Protein AF-A0A5C8J6V0-F1 (afdb_monomer_lite)

Sequence (117 aa):
MNESDLRQQYEAAVAALARDAARQLAAGVPKEDVARWAVAARDTLKLRYREATPPHVLVRIVANTRARYGNDVGPSADDLRSEGKTWRQIIESATRAGVHGAEFFFGASPDERLPER

pLDDT: mean 81.28, std 19.54, range [33.19, 98.19]

Secondary structure (DSSP, 8-state):
--HHHHHHHHHHHHHHHHHHHHHHHHTT--HHHHHHHHHHHHHHHHHHHHHHS-HHHHHHHHHHHHHHHSSSS---HHHHHHTT--HHHHHHHHH------GGGTS---GGG-PPP-

Radius of gyration: 15.86 Å; chains: 1; bounding box: 27×37×49 Å

Foldseek 3Di:
DDPQVLLVVLLVQLLVLLVVLVVCVVVVNDLLVSLQVLQVSNLVSVVVSLVVDDPVLNVLQQVLQCVVAVGRRHDGSVSCVVVPDDSVNSNVVSSHRPPDPPCSSVNDDPPPPDDDD

Structure (mmCIF, N/CA/C/O backbone):
data_AF-A0A5C8J6V0-F1
#
_entry.id   AF-A0A5C8J6V0-F1
#
loop_
_atom_site.group_PDB
_atom_site.id
_atom_site.type_symbol
_atom_site.label_atom_id
_atom_site.label_alt_id
_atom_site.label_comp_id
_atom_site.label_asym_id
_atom_site.label_entity_id
_atom_site.label_seq_id
_atom_site.pdbx_PDB_ins_code
_atom_site.Cartn_x
_atom_site.Cartn_y
_atom_site.Cartn_z
_atom_site.occupancy
_atom_site.B_iso_or_equiv
_atom_site.auth_seq_id
_atom_site.auth_comp_id
_atom_site.auth_asym_id
_atom_site.auth_atom_id
_atom_site.pdbx_PDB_model_num
ATOM 1 N N . MET A 1 1 ? 6.940 -14.090 -19.653 1.00 57.25 1 MET A N 1
ATOM 2 C CA . MET A 1 1 ? 5.813 -13.305 -19.112 1.00 57.25 1 MET A CA 1
ATOM 3 C C . MET A 1 1 ? 5.788 -11.989 -19.867 1.00 57.25 1 MET A C 1
ATOM 5 O O . MET A 1 1 ? 6.850 -11.390 -19.988 1.00 57.25 1 MET A O 1
ATOM 9 N N . ASN A 1 2 ? 4.666 -11.598 -20.471 1.00 71.69 2 ASN A N 1
ATOM 10 C CA . ASN A 1 2 ? 4.570 -10.316 -21.179 1.00 71.69 2 ASN A CA 1
ATOM 11 C C . ASN A 1 2 ? 4.058 -9.219 -20.219 1.00 71.69 2 ASN A C 1
ATOM 13 O O . ASN A 1 2 ? 3.595 -9.510 -19.118 1.00 71.69 2 ASN A O 1
ATOM 17 N N . GLU A 1 3 ? 4.175 -7.952 -20.610 1.00 71.62 3 GLU A N 1
ATOM 18 C CA . GLU A 1 3 ? 3.854 -6.797 -19.752 1.00 71.62 3 GLU A CA 1
ATOM 19 C C . GLU A 1 3 ? 2.390 -6.772 -19.284 1.00 71.62 3 GLU A C 1
ATOM 21 O O . GLU A 1 3 ? 2.101 -6.425 -18.138 1.00 71.62 3 GLU A O 1
ATOM 26 N N . SER A 1 4 ? 1.469 -7.184 -20.162 1.00 73.19 4 SER A N 1
ATOM 27 C CA . SER A 1 4 ? 0.038 -7.285 -19.856 1.00 73.19 4 SER A CA 1
ATOM 28 C C . SER A 1 4 ? -0.241 -8.325 -18.766 1.00 73.19 4 SER A C 1
ATOM 30 O O . SER A 1 4 ? -1.034 -8.068 -17.862 1.00 73.19 4 SER A O 1
ATOM 32 N N . ASP A 1 5 ? 0.450 -9.465 -18.804 1.00 83.44 5 ASP A N 1
ATOM 33 C CA . ASP A 1 5 ? 0.320 -10.532 -17.810 1.00 83.44 5 ASP A CA 1
ATOM 34 C C . ASP A 1 5 ? 0.858 -10.095 -16.434 1.00 83.44 5 ASP A C 1
ATOM 36 O O . ASP A 1 5 ? 0.169 -10.222 -15.421 1.00 83.44 5 ASP A O 1
ATOM 40 N N . LEU A 1 6 ? 2.031 -9.445 -16.391 1.00 84.75 6 LEU A N 1
ATOM 41 C CA . LEU A 1 6 ? 2.572 -8.857 -15.153 1.00 84.75 6 LEU A CA 1
ATOM 42 C C . LEU A 1 6 ? 1.612 -7.840 -14.531 1.00 84.75 6 LEU A C 1
ATOM 44 O O . LEU A 1 6 ? 1.449 -7.785 -13.309 1.00 84.75 6 LEU A O 1
ATOM 48 N N . ARG A 1 7 ? 0.955 -7.036 -15.370 1.00 82.69 7 ARG A N 1
ATOM 49 C CA . ARG A 1 7 ? 0.000 -6.032 -14.912 1.00 82.69 7 ARG A CA 1
ATOM 50 C C . ARG A 1 7 ? -1.252 -6.660 -14.307 1.00 82.69 7 ARG A C 1
ATOM 52 O O . ARG A 1 7 ? -1.654 -6.255 -13.216 1.00 82.69 7 ARG A O 1
ATOM 59 N N . GLN A 1 8 ? -1.841 -7.638 -14.989 1.00 85.88 8 GLN A N 1
ATOM 60 C CA . GLN A 1 8 ? -3.025 -8.351 -14.504 1.00 85.88 8 GLN A CA 1
ATOM 61 C C . GLN A 1 8 ? -2.735 -9.064 -13.180 1.00 85.88 8 GLN A C 1
ATOM 63 O O . GLN A 1 8 ? -3.524 -8.977 -12.239 1.00 85.88 8 GLN A O 1
ATOM 68 N N . GLN A 1 9 ? -1.567 -9.700 -13.062 1.00 88.31 9 GLN A N 1
ATOM 69 C CA . GLN A 1 9 ? -1.136 -10.342 -11.821 1.00 88.31 9 GLN A CA 1
ATOM 70 C C . GLN A 1 9 ? -0.937 -9.331 -10.682 1.00 88.31 9 GLN A C 1
ATOM 72 O O . GLN A 1 9 ? -1.370 -9.584 -9.553 1.00 88.31 9 GLN A O 1
ATOM 77 N N . TYR A 1 10 ? -0.351 -8.161 -10.960 1.00 89.75 10 TYR A N 1
ATOM 78 C CA . TYR A 1 10 ? -0.251 -7.078 -9.979 1.00 89.75 10 TYR A CA 1
ATOM 79 C C . TYR A 1 10 ? -1.630 -6.603 -9.510 1.00 89.75 10 TYR A C 1
ATOM 81 O O . TYR A 1 10 ? -1.864 -6.483 -8.308 1.00 89.75 10 TYR A O 1
ATOM 89 N N . GLU A 1 11 ? -2.564 -6.365 -10.429 1.00 88.81 11 GLU A N 1
ATOM 90 C CA . GLU A 1 11 ? -3.922 -5.924 -10.094 1.00 88.81 11 GLU A CA 1
ATOM 91 C C . GLU A 1 11 ? -4.683 -6.968 -9.275 1.00 88.81 11 GLU A C 1
ATOM 93 O O . GLU A 1 11 ? -5.289 -6.623 -8.259 1.00 88.81 11 GLU A O 1
ATOM 98 N N . ALA A 1 12 ? -4.587 -8.245 -9.651 1.00 90.56 12 ALA A N 1
ATOM 99 C CA . ALA A 1 12 ? -5.164 -9.347 -8.889 1.00 90.56 12 ALA A CA 1
ATOM 100 C C . ALA A 1 12 ? -4.567 -9.435 -7.474 1.00 90.56 12 ALA A C 1
ATOM 102 O O . ALA A 1 12 ? -5.304 -9.620 -6.501 1.00 90.56 12 ALA A O 1
ATOM 103 N N . ALA A 1 13 ? -3.249 -9.250 -7.338 1.00 92.69 13 ALA A N 1
ATOM 104 C CA . ALA A 1 13 ? -2.574 -9.236 -6.044 1.00 92.69 13 ALA A CA 1
ATOM 105 C C . ALA A 1 13 ? -3.022 -8.051 -5.172 1.00 92.69 13 ALA A C 1
ATOM 107 O O . ALA A 1 13 ? -3.301 -8.237 -3.990 1.00 92.69 13 ALA A O 1
ATOM 108 N N . VAL A 1 14 ? -3.168 -6.850 -5.744 1.00 92.06 14 VAL A N 1
ATOM 109 C CA . VAL A 1 14 ? -3.690 -5.678 -5.019 1.00 92.06 14 VAL A CA 1
ATOM 110 C C . VAL A 1 14 ? -5.138 -5.903 -4.584 1.00 92.06 14 VAL A C 1
ATOM 112 O O . VAL A 1 14 ? -5.472 -5.638 -3.432 1.00 92.06 14 VAL A O 1
ATOM 115 N N . ALA A 1 15 ? -5.990 -6.442 -5.461 1.00 90.62 15 ALA A N 1
ATOM 116 C CA . ALA A 1 15 ? -7.376 -6.761 -5.122 1.00 90.62 15 ALA A CA 1
ATOM 117 C C . ALA A 1 15 ? -7.475 -7.815 -4.004 1.00 90.62 15 ALA A C 1
ATOM 119 O O . ALA A 1 15 ? -8.389 -7.769 -3.179 1.00 90.62 15 ALA A O 1
ATOM 120 N N . ALA A 1 16 ? -6.527 -8.756 -3.931 1.00 94.38 16 ALA A N 1
ATOM 121 C CA . ALA A 1 16 ? -6.473 -9.733 -2.848 1.00 94.38 16 ALA A CA 1
ATOM 122 C C . ALA A 1 16 ? -6.238 -9.080 -1.473 1.00 94.38 16 ALA A C 1
ATOM 124 O O . ALA A 1 16 ? -6.833 -9.536 -0.495 1.00 94.38 16 ALA A O 1
ATOM 125 N N . LEU A 1 17 ? -5.501 -7.962 -1.406 1.00 95.81 17 LEU A N 1
ATOM 126 C CA . LEU A 1 17 ? -5.289 -7.216 -0.159 1.00 95.81 17 LEU A CA 1
ATOM 127 C C . LEU A 1 17 ? -6.602 -6.725 0.467 1.00 95.81 17 LEU A C 1
ATOM 129 O O . LEU A 1 17 ? -6.673 -6.578 1.684 1.00 95.81 17 LEU A O 1
ATOM 133 N N . ALA A 1 18 ? -7.659 -6.505 -0.325 1.00 93.50 18 ALA A N 1
ATOM 134 C CA . ALA A 1 18 ? -8.970 -6.116 0.201 1.00 93.50 18 ALA A CA 1
ATOM 135 C C . ALA A 1 18 ? -9.556 -7.199 1.118 1.00 93.50 18 ALA A C 1
ATOM 137 O O . ALA A 1 18 ? -10.106 -6.895 2.177 1.00 93.50 18 ALA A O 1
ATOM 138 N N . ARG A 1 19 ? -9.395 -8.474 0.736 1.00 94.44 19 ARG A N 1
ATOM 139 C CA . ARG A 1 19 ? -9.846 -9.617 1.543 1.00 94.44 19 ARG A CA 1
ATOM 140 C C . ARG A 1 19 ? -9.055 -9.708 2.841 1.00 94.44 19 ARG A C 1
ATOM 142 O O . ARG A 1 19 ? -9.634 -9.939 3.897 1.00 94.44 19 ARG A O 1
ATOM 149 N N . ASP A 1 20 ? -7.750 -9.492 2.773 1.00 96.75 20 ASP A N 1
ATOM 150 C CA . ASP A 1 20 ?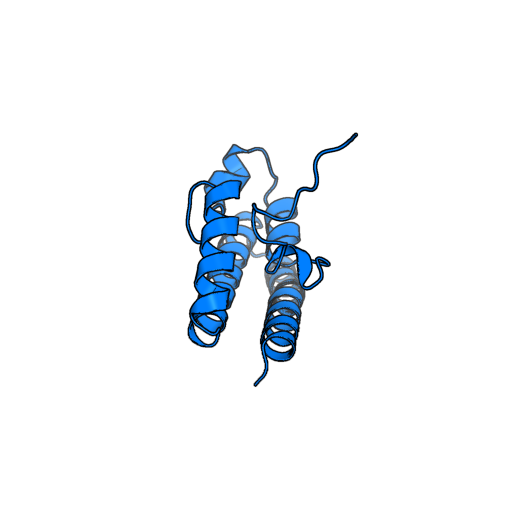 -6.863 -9.537 3.934 1.00 96.75 20 ASP A CA 1
ATOM 151 C C . ASP A 1 20 ? -7.123 -8.370 4.902 1.00 96.75 20 ASP A C 1
ATOM 153 O O . ASP A 1 20 ? -7.188 -8.579 6.114 1.00 96.75 20 ASP A O 1
ATOM 157 N N . ALA A 1 21 ? -7.358 -7.162 4.380 1.00 97.06 21 ALA A N 1
ATOM 158 C CA . ALA A 1 21 ? -7.771 -6.006 5.171 1.00 97.06 21 ALA A CA 1
ATOM 159 C C . ALA A 1 21 ? -9.113 -6.259 5.873 1.00 97.06 21 ALA A C 1
ATOM 161 O O . ALA A 1 21 ? -9.250 -5.993 7.065 1.00 97.06 21 ALA A O 1
ATOM 162 N N . ALA A 1 22 ? -10.094 -6.821 5.157 1.00 96.50 22 ALA A N 1
ATOM 163 C CA . ALA A 1 22 ? -11.394 -7.159 5.727 1.00 96.50 22 ALA A CA 1
ATOM 164 C C . ALA A 1 22 ? -11.274 -8.184 6.868 1.00 96.50 22 ALA A C 1
ATOM 166 O O . ALA A 1 22 ? -11.909 -8.006 7.906 1.00 96.50 22 ALA A O 1
ATOM 167 N N . ARG A 1 23 ? -10.422 -9.212 6.718 1.00 97.50 23 ARG A N 1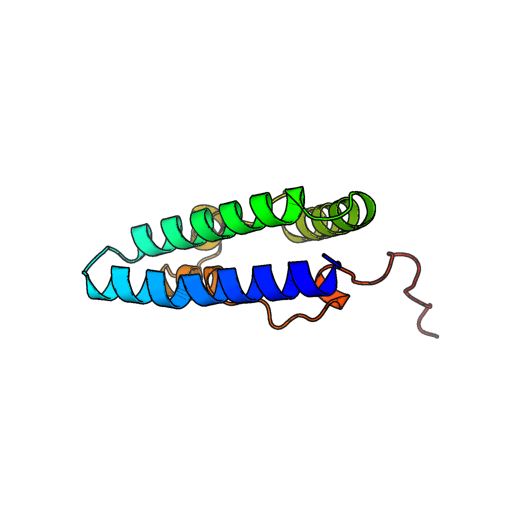
ATOM 168 C CA . ARG A 1 23 ? -10.158 -10.186 7.794 1.00 97.50 23 ARG A CA 1
ATOM 169 C C . ARG A 1 23 ? -9.545 -9.528 9.029 1.00 97.50 23 ARG A C 1
ATOM 171 O O . ARG A 1 23 ? -9.988 -9.815 10.134 1.00 97.50 23 ARG A O 1
ATOM 178 N N . GLN A 1 24 ? -8.570 -8.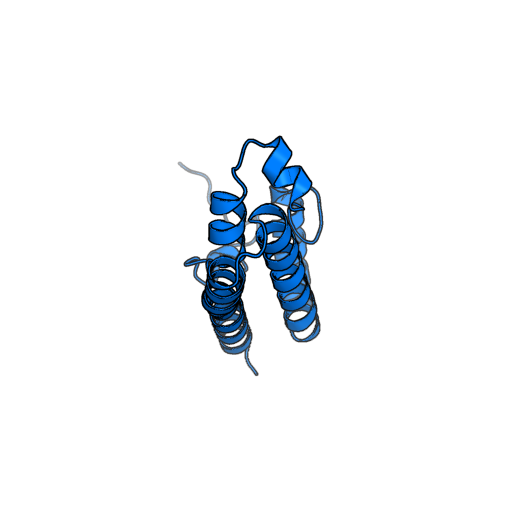637 8.856 1.00 98.00 24 GLN A N 1
ATOM 179 C CA . GLN A 1 24 ? -7.950 -7.928 9.982 1.00 98.00 24 GLN A CA 1
ATOM 180 C C . GLN A 1 24 ? -8.947 -7.021 10.710 1.00 98.00 24 GLN A C 1
ATOM 182 O O . GLN A 1 24 ? -9.022 -7.042 11.936 1.00 98.00 24 GLN A O 1
ATOM 187 N N . LEU A 1 25 ? -9.768 -6.277 9.964 1.00 97.38 25 LEU A N 1
ATOM 188 C CA . LEU A 1 25 ? -10.825 -5.448 10.548 1.00 97.38 25 LEU A CA 1
ATOM 189 C C . LEU A 1 25 ? -11.851 -6.290 11.320 1.00 97.38 25 LEU A C 1
ATOM 191 O O . LEU A 1 25 ? -12.251 -5.903 12.414 1.00 97.38 25 LEU A O 1
ATOM 195 N N . ALA A 1 26 ? -12.255 -7.445 10.780 1.00 97.50 26 ALA A N 1
ATOM 196 C CA . ALA A 1 26 ? -13.168 -8.369 11.454 1.00 97.50 26 ALA A CA 1
ATOM 197 C C . ALA A 1 26 ? -12.554 -8.998 12.717 1.00 97.50 26 ALA A C 1
ATOM 199 O O . ALA A 1 26 ? -13.272 -9.278 13.672 1.00 97.50 26 ALA A O 1
ATOM 200 N N . ALA A 1 27 ? -11.230 -9.167 12.746 1.00 97.62 27 ALA A N 1
ATOM 201 C CA . ALA A 1 27 ? -10.482 -9.612 13.920 1.00 97.62 27 ALA A CA 1
ATOM 202 C C . ALA A 1 27 ? -10.291 -8.510 14.985 1.00 97.62 27 ALA A C 1
ATOM 204 O O . ALA A 1 27 ? -9.660 -8.757 16.009 1.00 97.62 27 ALA A O 1
ATOM 205 N N . GLY A 1 28 ? -10.819 -7.302 14.761 1.00 97.69 28 GLY A N 1
ATOM 206 C CA . GLY A 1 28 ? -10.742 -6.191 15.711 1.00 97.69 28 GLY A CA 1
ATOM 207 C C . GLY A 1 28 ? -9.444 -5.385 15.646 1.00 97.69 28 GLY A C 1
ATOM 208 O O . GLY A 1 28 ? -9.215 -4.550 16.519 1.00 97.69 28 GLY A O 1
ATOM 209 N N . VAL A 1 29 ? -8.608 -5.589 14.622 1.00 98.12 29 VAL A N 1
ATOM 210 C CA . VAL A 1 29 ? -7.393 -4.786 14.428 1.00 98.12 29 VAL A CA 1
ATOM 211 C C . VAL A 1 29 ? -7.779 -3.314 14.196 1.00 98.12 29 VAL A C 1
ATOM 213 O O . VAL A 1 29 ? -8.703 -3.038 13.416 1.00 98.12 29 VAL A O 1
ATOM 216 N N . PRO A 1 30 ? -7.098 -2.344 14.839 1.00 98.12 30 PRO A N 1
ATOM 217 C CA . PRO A 1 30 ? -7.367 -0.927 14.633 1.00 98.12 30 PRO A CA 1
ATOM 218 C C . PRO A 1 30 ? -7.270 -0.521 13.160 1.00 98.12 30 PRO A C 1
ATOM 220 O O . PRO A 1 30 ? -6.378 -0.939 12.426 1.00 98.12 30 PRO A O 1
ATOM 223 N N . LYS A 1 31 ? -8.180 0.353 12.713 1.00 97.31 31 LYS A N 1
ATOM 224 C CA . LYS A 1 31 ? -8.219 0.797 11.306 1.00 97.31 31 LYS A CA 1
ATOM 225 C C . LYS A 1 31 ? -6.922 1.475 10.868 1.00 97.31 31 LYS A C 1
ATOM 227 O O . LYS A 1 31 ? -6.572 1.388 9.699 1.00 97.31 31 LYS A O 1
ATOM 232 N N . GLU A 1 32 ? -6.251 2.168 11.782 1.00 97.81 32 GLU A N 1
ATOM 233 C CA . GLU A 1 32 ? -4.947 2.771 11.516 1.00 97.81 32 GLU A CA 1
ATOM 234 C C . GLU A 1 32 ? -3.905 1.709 11.158 1.00 97.81 32 GLU A C 1
ATOM 236 O O . GLU A 1 32 ? -3.289 1.799 10.098 1.00 97.81 32 GLU A O 1
ATOM 241 N N . ASP A 1 33 ? -3.781 0.665 11.976 1.00 98.19 33 ASP A N 1
ATOM 242 C CA . ASP A 1 33 ? -2.832 -0.424 11.744 1.00 98.19 33 ASP A CA 1
ATOM 243 C C . ASP A 1 33 ? -3.131 -1.145 10.427 1.00 98.19 33 ASP A C 1
ATOM 245 O O . ASP A 1 33 ? -2.226 -1.372 9.623 1.00 98.19 33 ASP A O 1
ATOM 249 N N . VAL A 1 34 ? -4.411 -1.409 10.133 1.00 98.12 34 VAL A N 1
ATOM 250 C CA . VAL A 1 34 ? -4.816 -2.004 8.848 1.00 98.12 34 VAL A CA 1
ATOM 251 C C . VAL A 1 34 ? -4.516 -1.067 7.672 1.00 98.12 34 VAL A C 1
ATOM 253 O O . VAL A 1 34 ? -4.111 -1.533 6.609 1.00 98.12 34 VAL A O 1
ATOM 256 N N . ALA A 1 35 ? -4.681 0.249 7.828 1.00 97.31 35 ALA A N 1
ATOM 257 C CA . ALA A 1 35 ? -4.362 1.223 6.785 1.00 97.31 35 ALA A CA 1
ATOM 258 C C . ALA A 1 35 ? -2.857 1.278 6.495 1.00 97.31 35 ALA A C 1
ATOM 260 O O . ALA A 1 35 ? -2.457 1.222 5.330 1.00 97.31 35 ALA A O 1
ATOM 261 N N . ARG A 1 36 ? -2.028 1.342 7.544 1.00 97.81 36 ARG A N 1
ATOM 262 C CA . ARG A 1 36 ? -0.562 1.327 7.441 1.00 97.81 36 ARG A CA 1
ATOM 263 C C . ARG A 1 36 ? -0.076 0.029 6.804 1.00 97.81 36 ARG A C 1
ATOM 265 O O . ARG A 1 36 ? 0.698 0.070 5.849 1.00 97.81 36 ARG A O 1
ATOM 272 N N . TRP A 1 37 ? -0.606 -1.106 7.262 1.00 97.88 37 TRP A N 1
ATOM 273 C CA . TRP A 1 37 ? -0.342 -2.411 6.665 1.00 97.88 37 TRP A CA 1
ATOM 274 C C . TRP A 1 37 ? -0.739 -2.452 5.184 1.00 97.88 37 TRP A C 1
ATOM 276 O O . TRP A 1 37 ? 0.054 -2.899 4.361 1.00 97.88 37 TRP A O 1
ATOM 286 N N . ALA A 1 38 ? -1.925 -1.958 4.814 1.00 96.69 38 ALA A N 1
ATOM 287 C CA . ALA A 1 38 ? -2.409 -2.027 3.435 1.00 96.69 38 ALA A CA 1
ATOM 288 C C . ALA A 1 38 ? -1.543 -1.200 2.472 1.00 96.69 38 ALA A C 1
ATOM 290 O O . ALA A 1 38 ? -1.276 -1.645 1.353 1.00 96.69 38 ALA A O 1
ATOM 291 N N . VAL A 1 39 ? -1.084 -0.016 2.897 1.00 95.19 39 VAL A N 1
ATOM 292 C CA . VAL A 1 39 ? -0.145 0.808 2.116 1.00 95.19 39 VAL A CA 1
ATOM 293 C C . VAL A 1 39 ? 1.191 0.084 1.957 1.00 95.19 39 VAL A C 1
ATOM 295 O O . VAL A 1 39 ? 1.639 -0.107 0.827 1.00 95.19 39 VAL A O 1
ATOM 298 N N . ALA A 1 40 ? 1.771 -0.409 3.056 1.00 95.38 40 ALA A N 1
ATOM 299 C CA . ALA A 1 40 ? 3.040 -1.132 3.027 1.00 95.38 40 ALA A CA 1
ATOM 300 C C . ALA A 1 40 ? 2.971 -2.398 2.153 1.00 95.38 40 ALA A C 1
ATOM 302 O O . ALA A 1 40 ? 3.831 -2.615 1.302 1.00 95.38 40 ALA A O 1
ATOM 303 N N . ALA A 1 41 ? 1.909 -3.198 2.292 1.00 95.69 41 ALA A N 1
ATOM 304 C CA . ALA A 1 41 ? 1.690 -4.402 1.497 1.00 95.69 41 ALA A CA 1
ATOM 305 C C . ALA A 1 41 ? 1.578 -4.081 -0.000 1.00 95.69 41 ALA A C 1
ATOM 307 O O . ALA A 1 41 ? 2.152 -4.782 -0.838 1.00 95.69 41 ALA A O 1
ATOM 308 N N . ARG A 1 42 ? 0.886 -2.992 -0.357 1.00 93.56 42 ARG A N 1
ATOM 309 C CA . ARG A 1 42 ? 0.819 -2.532 -1.747 1.00 93.56 42 ARG A CA 1
ATOM 310 C C . ARG A 1 42 ? 2.189 -2.099 -2.267 1.00 93.56 42 ARG A C 1
ATOM 312 O O . ARG A 1 42 ? 2.510 -2.399 -3.415 1.00 93.56 42 ARG A O 1
ATOM 319 N N . ASP A 1 43 ? 2.991 -1.413 -1.462 1.00 91.12 43 ASP A N 1
ATOM 320 C CA . ASP A 1 43 ? 4.335 -0.988 -1.862 1.00 91.12 43 ASP A CA 1
ATOM 321 C C . ASP A 1 43 ? 5.274 -2.182 -2.059 1.00 91.12 43 ASP A C 1
ATOM 323 O O . ASP A 1 43 ? 5.993 -2.230 -3.058 1.00 91.12 43 ASP A O 1
ATOM 327 N N . THR A 1 44 ? 5.179 -3.213 -1.214 1.00 93.19 44 THR A N 1
ATOM 328 C CA . THR A 1 44 ? 5.870 -4.492 -1.436 1.00 93.19 44 THR A CA 1
ATOM 329 C C . THR A 1 44 ? 5.474 -5.122 -2.773 1.00 93.19 44 THR A C 1
ATOM 331 O O . THR A 1 44 ? 6.345 -5.566 -3.523 1.00 93.19 44 THR A O 1
ATOM 334 N N . LEU A 1 45 ? 4.180 -5.122 -3.123 1.00 91.81 45 LEU A N 1
ATOM 335 C CA . LEU A 1 45 ? 3.740 -5.595 -4.439 1.00 91.81 45 LEU A CA 1
ATOM 336 C C . LEU A 1 45 ? 4.344 -4.748 -5.566 1.00 91.81 45 LEU A C 1
ATOM 338 O O . LEU A 1 45 ? 4.872 -5.312 -6.520 1.00 91.81 45 LEU A O 1
ATOM 342 N N . LYS A 1 46 ? 4.320 -3.411 -5.467 1.00 88.69 46 LYS A N 1
ATOM 343 C CA . LYS A 1 46 ? 4.926 -2.542 -6.491 1.00 88.69 46 LYS A CA 1
ATOM 344 C C . LYS A 1 46 ? 6.392 -2.899 -6.722 1.00 88.69 46 LYS A C 1
ATOM 346 O O . LYS A 1 46 ? 6.781 -3.044 -7.873 1.00 88.69 46 LYS A O 1
ATOM 351 N N . LEU A 1 47 ? 7.184 -3.050 -5.660 1.00 89.62 47 LEU A N 1
ATOM 352 C CA . LEU A 1 47 ? 8.605 -3.398 -5.766 1.00 89.62 47 LEU A CA 1
ATOM 353 C C . LEU A 1 47 ? 8.797 -4.749 -6.462 1.00 89.62 47 LEU A C 1
ATOM 355 O O . LEU A 1 47 ? 9.485 -4.812 -7.479 1.00 89.62 47 LEU A O 1
ATOM 359 N N . ARG A 1 48 ? 8.085 -5.787 -6.009 1.00 90.06 48 ARG A N 1
ATOM 360 C CA . ARG A 1 48 ? 8.156 -7.133 -6.596 1.00 90.06 48 ARG A CA 1
ATOM 361 C C . ARG A 1 48 ? 7.839 -7.148 -8.094 1.00 90.06 48 ARG A C 1
ATOM 363 O O . ARG A 1 48 ? 8.527 -7.801 -8.869 1.00 90.06 48 ARG A O 1
ATOM 370 N N . TYR A 1 49 ? 6.787 -6.450 -8.519 1.00 86.88 49 TYR A N 1
ATOM 371 C CA . TYR A 1 49 ? 6.417 -6.421 -9.939 1.00 86.88 49 TYR A CA 1
ATOM 372 C C . TYR A 1 49 ? 7.333 -5.511 -10.763 1.00 86.88 49 TYR A C 1
ATOM 374 O O . TYR A 1 49 ? 7.560 -5.797 -11.937 1.00 86.88 49 TYR A O 1
ATOM 382 N N . ARG A 1 50 ? 7.906 -4.456 -10.170 1.00 87.06 50 ARG A N 1
ATOM 383 C CA . ARG A 1 50 ? 8.907 -3.598 -10.826 1.00 87.06 50 ARG A CA 1
ATOM 384 C C . ARG A 1 50 ? 10.209 -4.343 -11.113 1.00 87.06 50 ARG A C 1
ATOM 386 O O . ARG A 1 50 ? 10.770 -4.124 -12.177 1.00 87.06 50 ARG A O 1
ATOM 39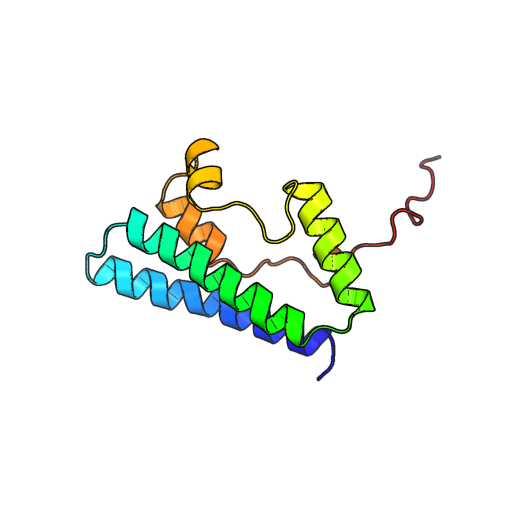3 N N . GLU A 1 51 ? 10.639 -5.249 -10.236 1.00 88.94 51 GLU A N 1
ATOM 394 C CA . GLU A 1 51 ? 11.800 -6.126 -10.478 1.00 88.94 51 GLU A CA 1
ATOM 395 C C . GLU A 1 51 ? 11.610 -7.028 -11.706 1.00 88.94 51 GLU A C 1
ATOM 397 O O . GLU A 1 51 ? 12.556 -7.284 -12.445 1.00 88.94 51 GLU A O 1
ATOM 402 N N . ALA A 1 52 ? 10.378 -7.480 -11.951 1.00 85.00 52 ALA A N 1
ATOM 403 C CA . ALA A 1 52 ? 10.028 -8.298 -13.111 1.00 85.00 52 ALA A CA 1
ATOM 404 C C . ALA A 1 52 ? 9.666 -7.472 -14.364 1.00 85.00 52 ALA A C 1
ATOM 406 O O . ALA A 1 52 ? 9.487 -8.036 -15.444 1.00 85.00 52 ALA A O 1
ATOM 407 N N . THR A 1 53 ? 9.526 -6.148 -14.235 1.00 82.62 53 THR A N 1
ATOM 408 C CA . THR A 1 53 ? 9.124 -5.255 -15.329 1.00 82.62 53 THR A CA 1
ATOM 409 C C . THR A 1 53 ? 10.336 -4.893 -16.197 1.00 82.62 53 THR A C 1
ATOM 411 O O . THR A 1 53 ? 11.364 -4.486 -15.654 1.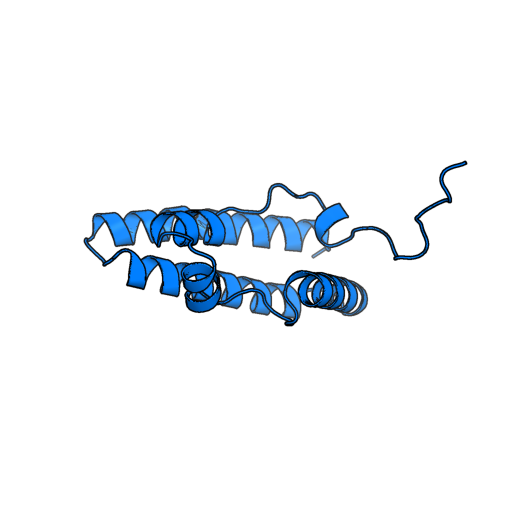00 82.62 53 THR A O 1
ATOM 414 N N . PRO A 1 54 ? 10.239 -4.962 -17.541 1.00 86.44 54 PRO A N 1
ATOM 415 C CA . PRO A 1 54 ? 11.325 -4.543 -18.423 1.00 86.44 54 PRO A CA 1
ATOM 416 C C . PRO A 1 54 ? 11.816 -3.109 -18.133 1.00 86.44 54 PRO A C 1
ATOM 418 O O . PRO A 1 54 ? 10.988 -2.216 -17.926 1.00 86.44 54 PRO A O 1
ATOM 421 N N . PRO A 1 55 ? 13.136 -2.832 -18.185 1.00 86.31 55 PRO A N 1
ATOM 422 C CA . PRO A 1 55 ? 13.693 -1.538 -17.773 1.00 86.31 55 PRO A CA 1
ATOM 423 C C . PRO A 1 55 ? 13.076 -0.321 -18.475 1.00 86.31 55 PRO A C 1
ATOM 425 O O . PRO A 1 55 ? 12.812 0.697 -17.840 1.00 86.31 55 PRO A O 1
ATOM 428 N N . HIS A 1 56 ? 12.790 -0.431 -19.775 1.00 83.00 56 HIS A N 1
ATOM 429 C CA . HIS A 1 56 ? 12.209 0.662 -20.560 1.00 83.00 56 HIS A CA 1
ATOM 430 C C . HIS A 1 56 ? 10.778 1.027 -20.113 1.00 83.00 56 HIS A C 1
ATOM 432 O O . HIS A 1 56 ? 10.393 2.194 -20.161 1.00 83.00 56 HIS A O 1
ATOM 438 N N . VAL A 1 57 ? 10.005 0.057 -19.615 1.00 82.88 57 VAL A N 1
ATOM 439 C CA . VAL A 1 57 ? 8.682 0.287 -19.016 1.00 82.88 57 VAL A CA 1
ATOM 440 C C . VAL A 1 57 ? 8.819 0.838 -17.603 1.00 82.88 57 VAL A C 1
ATOM 442 O O . VAL A 1 57 ? 8.110 1.773 -17.230 1.00 82.88 57 VAL A O 1
ATOM 445 N N . LEU A 1 58 ? 9.754 0.296 -16.818 1.00 85.38 58 LEU A N 1
ATOM 446 C CA . LEU A 1 58 ? 9.991 0.727 -15.443 1.00 85.38 58 LEU A CA 1
ATOM 447 C C . LEU A 1 58 ? 10.310 2.227 -15.364 1.00 85.38 58 LEU A C 1
ATOM 449 O O . LEU A 1 58 ? 9.743 2.923 -14.522 1.00 85.38 58 LEU A O 1
ATOM 453 N N . VAL A 1 59 ? 11.141 2.738 -16.280 1.00 86.56 59 VAL A N 1
ATOM 454 C CA . VAL A 1 59 ? 11.459 4.174 -16.385 1.00 86.56 59 VAL A CA 1
ATOM 455 C C . VAL A 1 59 ? 10.192 5.019 -16.532 1.00 86.56 59 VAL A C 1
ATOM 457 O O . VAL A 1 59 ? 10.040 6.024 -15.837 1.00 86.56 59 VAL A O 1
ATOM 460 N N . ARG A 1 60 ? 9.242 4.593 -17.373 1.00 85.44 60 ARG A N 1
ATOM 461 C CA . ARG A 1 60 ? 7.970 5.305 -17.582 1.00 85.44 60 ARG A CA 1
ATOM 462 C C . ARG A 1 60 ? 7.094 5.282 -16.331 1.00 85.44 60 ARG A C 1
ATOM 464 O O . ARG A 1 60 ? 6.552 6.311 -15.937 1.00 85.44 60 ARG A O 1
ATOM 471 N N . ILE A 1 61 ? 7.001 4.130 -15.664 1.00 82.06 61 ILE A N 1
ATOM 472 C CA . ILE A 1 61 ? 6.237 3.978 -14.416 1.00 82.06 61 ILE A CA 1
ATOM 473 C C . ILE A 1 61 ? 6.790 4.896 -13.319 1.00 82.06 61 ILE A C 1
ATOM 475 O O . ILE A 1 61 ? 6.018 5.566 -12.626 1.00 82.06 61 ILE A O 1
ATOM 479 N N . VAL A 1 62 ? 8.115 4.930 -13.149 1.00 84.69 62 VAL A N 1
ATOM 480 C CA . VAL A 1 62 ? 8.776 5.776 -12.144 1.00 84.69 62 VAL A CA 1
ATOM 481 C C . VAL A 1 62 ? 8.582 7.254 -12.479 1.00 84.69 62 VAL A C 1
ATOM 483 O O . VAL A 1 62 ? 8.153 8.008 -11.608 1.00 84.69 62 VAL A O 1
ATOM 486 N N . ALA A 1 63 ? 8.782 7.657 -13.739 1.00 85.69 63 ALA A N 1
ATOM 487 C CA . ALA A 1 63 ? 8.559 9.033 -14.183 1.00 85.69 63 ALA A CA 1
ATOM 488 C C . ALA A 1 63 ? 7.120 9.509 -13.908 1.00 85.69 63 ALA A C 1
ATOM 490 O O . ALA A 1 63 ? 6.926 10.583 -13.339 1.00 85.69 63 ALA A O 1
ATOM 491 N N . ASN A 1 64 ? 6.117 8.682 -14.218 1.00 82.38 64 ASN A N 1
ATOM 492 C CA . ASN A 1 64 ? 4.709 8.988 -13.953 1.00 82.38 64 ASN A CA 1
ATOM 493 C C . ASN A 1 64 ? 4.404 9.088 -12.450 1.00 82.38 64 ASN A C 1
ATOM 495 O O . ASN A 1 64 ? 3.659 9.970 -12.020 1.00 82.38 64 ASN A O 1
ATOM 499 N N . THR A 1 65 ? 4.989 8.203 -11.636 1.00 82.44 65 THR A N 1
ATOM 500 C CA . THR A 1 65 ? 4.815 8.235 -10.173 1.00 82.44 65 THR A CA 1
ATOM 501 C C . THR A 1 65 ? 5.402 9.524 -9.595 1.00 82.44 65 THR A C 1
ATOM 503 O O . THR A 1 65 ? 4.719 10.229 -8.848 1.00 82.44 65 THR A O 1
ATOM 506 N N . ARG A 1 66 ? 6.616 9.886 -10.024 1.00 85.62 66 ARG A N 1
ATOM 507 C CA . ARG A 1 66 ? 7.316 11.094 -9.584 1.00 85.62 66 ARG A CA 1
ATOM 508 C C . ARG A 1 66 ? 6.611 12.372 -10.024 1.00 85.62 66 ARG A C 1
ATOM 510 O O . ARG A 1 66 ? 6.486 13.286 -9.218 1.00 85.62 66 ARG A O 1
ATOM 517 N N . ALA A 1 67 ? 6.096 12.423 -11.252 1.00 82.19 67 ALA A N 1
ATOM 518 C CA . ALA A 1 67 ? 5.330 13.568 -11.747 1.00 82.19 67 ALA A CA 1
ATOM 519 C C . ALA A 1 67 ? 4.058 13.829 -10.923 1.00 82.19 67 ALA A C 1
ATOM 521 O O . ALA A 1 67 ? 3.644 14.974 -10.771 1.00 82.19 67 ALA A O 1
ATOM 522 N N . ARG A 1 68 ? 3.439 12.773 -10.378 1.00 78.62 68 ARG A N 1
ATOM 523 C CA . ARG A 1 68 ? 2.181 12.876 -9.633 1.00 78.62 68 ARG A CA 1
ATOM 524 C C . ARG A 1 68 ? 2.358 13.108 -8.136 1.00 78.62 68 ARG A C 1
ATOM 526 O O . ARG A 1 68 ? 1.576 13.847 -7.549 1.00 78.62 68 ARG A O 1
ATOM 533 N N . TYR A 1 69 ? 3.315 12.423 -7.519 1.00 79.56 69 TYR A N 1
ATOM 534 C CA . TYR A 1 69 ? 3.461 12.380 -6.060 1.00 79.56 69 TYR A CA 1
ATOM 535 C C . TYR A 1 69 ? 4.776 12.987 -5.563 1.00 79.56 69 TYR A C 1
ATOM 537 O O . TYR A 1 69 ? 4.997 13.056 -4.361 1.00 79.56 69 TYR A O 1
ATOM 545 N N . GLY A 1 70 ? 5.675 13.391 -6.464 1.00 82.00 70 GLY A N 1
ATOM 546 C CA . GLY A 1 70 ? 6.996 13.908 -6.105 1.00 82.00 70 GLY A CA 1
ATOM 547 C C . GLY A 1 70 ? 7.987 12.843 -5.623 1.00 82.00 70 GLY A C 1
ATOM 548 O O . GLY A 1 70 ? 9.110 13.187 -5.268 1.00 82.00 70 GLY A O 1
ATOM 549 N N . ASN A 1 71 ? 7.609 11.560 -5.628 1.00 83.56 71 ASN A N 1
ATOM 550 C CA . ASN A 1 71 ? 8.441 10.444 -5.181 1.00 83.56 71 ASN A CA 1
ATOM 551 C C . ASN A 1 71 ? 8.292 9.212 -6.098 1.00 83.56 71 ASN A C 1
ATOM 553 O O . ASN A 1 71 ? 7.417 9.168 -6.963 1.00 83.56 71 ASN A O 1
ATOM 557 N N . ASP A 1 72 ? 9.138 8.200 -5.905 1.00 78.50 72 ASP A N 1
ATOM 558 C CA . ASP A 1 72 ? 9.233 7.068 -6.837 1.00 78.50 72 ASP A CA 1
ATOM 559 C C . ASP A 1 72 ? 8.240 5.929 -6.549 1.00 78.50 72 ASP A C 1
ATOM 561 O O . ASP A 1 72 ? 8.109 5.005 -7.357 1.00 78.50 72 ASP A O 1
ATOM 565 N N . VAL A 1 73 ? 7.523 5.949 -5.420 1.00 77.06 73 VAL A N 1
ATOM 566 C CA . VAL A 1 73 ? 6.716 4.802 -4.946 1.00 77.06 73 VAL A CA 1
ATOM 567 C C . VAL A 1 73 ? 5.232 5.148 -4.791 1.00 77.06 73 VAL A C 1
ATOM 569 O O . VAL A 1 73 ? 4.369 4.355 -5.181 1.00 77.06 73 VAL A O 1
ATOM 572 N N . GLY A 1 74 ? 4.917 6.333 -4.286 1.00 82.62 74 GLY A N 1
ATOM 573 C CA . GLY A 1 74 ? 3.580 6.828 -3.973 1.00 82.62 74 GLY A CA 1
ATOM 574 C C . GLY A 1 74 ? 3.522 7.468 -2.578 1.00 82.62 74 GLY A C 1
ATOM 575 O O . GLY A 1 74 ? 4.530 7.511 -1.875 1.00 82.62 74 GLY A O 1
ATOM 576 N N . PRO A 1 75 ? 2.352 7.982 -2.171 1.00 87.19 75 PRO A N 1
ATOM 577 C CA . PRO A 1 75 ? 2.175 8.590 -0.857 1.00 87.19 75 PRO A CA 1
ATOM 578 C C . PRO A 1 75 ? 2.162 7.526 0.248 1.00 87.19 75 PRO A C 1
ATOM 580 O O . PRO A 1 75 ? 1.593 6.444 0.069 1.00 87.19 75 PRO A O 1
ATOM 583 N N . SER A 1 76 ? 2.747 7.853 1.398 1.00 92.00 76 SER A N 1
ATOM 584 C CA . SER A 1 76 ? 2.681 7.036 2.612 1.00 92.00 76 SER A CA 1
ATOM 585 C C . SER A 1 76 ? 1.302 7.125 3.281 1.00 92.00 76 SER A C 1
ATOM 587 O O . SER A 1 76 ? 0.480 7.985 2.958 1.00 92.00 76 SER A O 1
ATOM 589 N N . ALA A 1 77 ? 1.026 6.245 4.249 1.00 92.25 77 ALA A N 1
ATOM 590 C CA . ALA A 1 77 ? -0.214 6.319 5.025 1.00 92.25 77 ALA A CA 1
ATOM 591 C C . ALA A 1 77 ? -0.349 7.656 5.781 1.00 92.25 77 ALA A C 1
ATOM 593 O O . ALA A 1 77 ? -1.460 8.173 5.894 1.00 92.25 77 ALA A O 1
ATOM 594 N N . ASP A 1 78 ? 0.766 8.222 6.250 1.00 92.62 78 ASP A N 1
ATOM 595 C CA . ASP A 1 78 ? 0.795 9.510 6.945 1.00 92.62 78 ASP A CA 1
ATOM 596 C C . ASP A 1 78 ? 0.565 10.683 5.985 1.00 92.62 78 ASP A C 1
ATOM 598 O O . ASP A 1 78 ? -0.240 11.561 6.298 1.00 92.62 78 ASP A O 1
ATOM 602 N N . ASP A 1 79 ? 1.156 10.653 4.782 1.00 90.25 79 ASP A N 1
ATOM 603 C CA . ASP A 1 79 ? 0.882 11.651 3.734 1.00 90.25 79 ASP A CA 1
ATOM 604 C C . ASP A 1 79 ? -0.617 11.677 3.427 1.00 90.25 79 ASP A C 1
ATOM 606 O O . ASP A 1 79 ? -1.273 12.712 3.532 1.00 90.25 79 ASP A O 1
ATOM 610 N N . LEU A 1 80 ? -1.199 10.500 3.180 1.00 91.62 80 LEU A N 1
ATOM 611 C CA . LEU A 1 80 ? -2.627 10.353 2.917 1.00 91.62 80 LEU A CA 1
ATOM 612 C C . LEU A 1 80 ? -3.498 10.816 4.093 1.00 91.62 80 LEU A C 1
ATOM 614 O O . LEU A 1 80 ? -4.595 11.342 3.883 1.00 91.62 80 LEU A O 1
ATOM 618 N N . ARG A 1 81 ? -3.038 10.608 5.331 1.00 94.94 81 ARG A N 1
ATOM 619 C CA . ARG A 1 81 ? -3.754 11.054 6.526 1.00 94.94 81 ARG A CA 1
ATOM 620 C C . ARG A 1 81 ? -3.706 12.573 6.664 1.00 94.94 81 ARG A C 1
ATOM 622 O O . ARG A 1 81 ? -4.739 13.157 6.999 1.00 94.94 81 ARG A O 1
ATOM 629 N N . SER A 1 82 ? -2.557 13.188 6.380 1.00 92.81 82 SER A N 1
ATOM 630 C CA . SER A 1 82 ? -2.351 14.643 6.398 1.00 92.81 82 SER A CA 1
ATOM 631 C C . SER A 1 82 ? -3.130 15.366 5.293 1.00 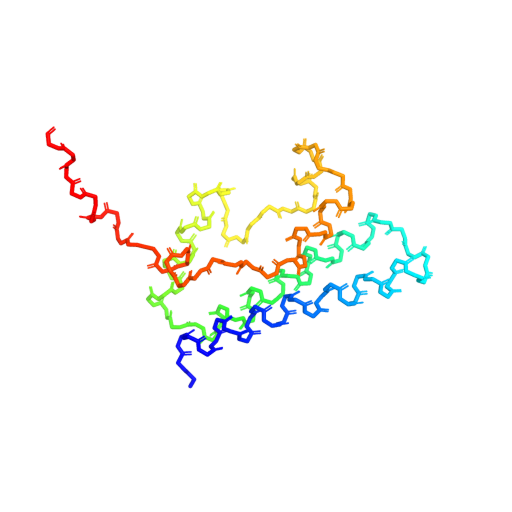92.81 82 SER A C 1
ATOM 633 O O . SER A 1 82 ? -3.668 16.441 5.536 1.00 92.81 82 SER A O 1
ATOM 635 N N . GLU A 1 83 ? -3.333 14.717 4.140 1.00 89.50 83 GLU A N 1
ATOM 636 C CA . GLU A 1 83 ? -4.248 15.150 3.070 1.00 89.50 83 GLU A CA 1
ATOM 637 C C . GLU A 1 83 ? -5.738 15.093 3.476 1.00 89.50 83 GLU A C 1
ATOM 639 O O . GLU A 1 83 ? -6.620 15.459 2.699 1.00 89.50 83 GLU A O 1
ATOM 644 N N . GLY A 1 84 ? -6.050 14.604 4.681 1.00 93.88 84 GLY A N 1
ATOM 645 C CA . GLY A 1 84 ? -7.403 14.566 5.232 1.00 93.88 84 GLY A CA 1
ATOM 646 C C . GLY A 1 84 ? -8.164 13.261 4.992 1.00 93.88 84 GLY A C 1
ATOM 647 O O . GLY A 1 84 ? -9.322 13.157 5.404 1.00 93.88 84 GLY A O 1
ATOM 648 N N . LYS A 1 85 ? -7.550 12.231 4.389 1.00 93.25 85 LYS A N 1
ATOM 649 C CA . LYS A 1 85 ? -8.221 10.931 4.223 1.00 93.25 85 LYS A CA 1
ATOM 650 C C . LYS A 1 85 ? -8.418 10.249 5.568 1.00 93.25 85 LYS A C 1
ATOM 652 O O . LYS A 1 85 ? -7.551 10.263 6.437 1.00 93.25 85 LYS A O 1
ATOM 657 N N . THR A 1 86 ? -9.557 9.589 5.722 1.00 97.00 86 THR A N 1
ATOM 658 C CA . THR A 1 86 ? -9.809 8.695 6.856 1.00 97.00 86 THR A CA 1
ATOM 659 C C . THR A 1 86 ? -9.050 7.380 6.688 1.00 97.00 86 THR A C 1
ATOM 661 O O . THR A 1 86 ? -8.796 6.937 5.567 1.00 97.00 86 THR A O 1
ATOM 664 N N . TRP A 1 87 ? -8.776 6.681 7.793 1.00 97.25 87 TRP A N 1
ATOM 665 C CA . TRP A 1 87 ? -8.161 5.350 7.743 1.00 97.25 87 TRP A CA 1
ATOM 666 C C . TRP A 1 87 ? -8.936 4.369 6.854 1.00 97.25 87 TRP A C 1
ATOM 668 O O . TRP A 1 87 ? -8.331 3.606 6.107 1.00 97.25 87 TRP A O 1
ATOM 678 N N . ARG A 1 88 ? -10.275 4.443 6.844 1.00 94.81 88 ARG A N 1
ATOM 679 C CA . ARG A 1 88 ? -11.102 3.604 5.964 1.00 94.81 88 ARG A CA 1
ATOM 680 C C . ARG A 1 88 ? -10.870 3.921 4.485 1.00 94.81 88 ARG A C 1
ATOM 682 O O . ARG A 1 88 ? -10.652 3.006 3.702 1.00 94.81 88 ARG A O 1
ATOM 689 N N . GLN A 1 89 ? -10.848 5.202 4.115 1.00 93.62 89 GLN A N 1
ATOM 690 C CA . GLN A 1 89 ? -10.548 5.623 2.741 1.00 93.62 89 GLN A CA 1
ATOM 691 C C . GLN A 1 89 ? -9.130 5.225 2.315 1.00 93.62 89 GLN A C 1
ATOM 693 O O . GLN A 1 89 ? -8.915 4.884 1.152 1.00 93.62 89 GLN A O 1
ATOM 698 N N . ILE A 1 90 ? -8.166 5.238 3.241 1.00 94.69 90 ILE A N 1
ATOM 699 C CA . ILE A 1 90 ? -6.798 4.781 2.975 1.00 94.69 90 ILE A CA 1
ATOM 700 C C . ILE A 1 90 ? -6.800 3.281 2.666 1.00 94.69 90 ILE A C 1
ATOM 702 O O . ILE A 1 90 ? -6.317 2.910 1.597 1.00 94.69 90 ILE A O 1
ATOM 706 N N . ILE A 1 91 ? -7.428 2.448 3.507 1.00 95.06 91 ILE A N 1
ATOM 707 C CA . ILE A 1 91 ? -7.587 0.998 3.269 1.00 95.06 91 ILE A CA 1
ATOM 708 C C . ILE A 1 91 ? -8.257 0.738 1.916 1.00 95.06 91 ILE A C 1
ATOM 710 O O . ILE A 1 91 ? -7.728 -0.009 1.091 1.00 95.06 91 ILE A O 1
ATOM 714 N N . GLU A 1 92 ? -9.393 1.388 1.653 1.00 92.88 92 GLU A N 1
ATOM 715 C CA . GLU A 1 92 ? -10.116 1.265 0.384 1.00 92.88 92 GLU A CA 1
ATOM 716 C C . GLU A 1 92 ? -9.224 1.662 -0.800 1.00 92.88 92 GLU A C 1
ATOM 718 O O . GLU A 1 92 ? -9.219 0.993 -1.826 1.00 92.88 92 GLU A O 1
ATOM 723 N N . SER A 1 93 ? -8.433 2.732 -0.684 1.00 90.06 93 SER A N 1
ATOM 724 C CA . SER A 1 93 ? -7.559 3.183 -1.772 1.00 90.06 93 SER A CA 1
ATOM 725 C C . SER A 1 93 ? -6.336 2.299 -2.001 1.00 90.06 93 SER A C 1
ATOM 727 O O . SER A 1 93 ? -5.934 2.122 -3.154 1.00 90.06 93 SER A O 1
ATOM 729 N N . ALA A 1 94 ? -5.761 1.737 -0.936 1.00 90.69 94 ALA A N 1
ATOM 730 C CA . ALA A 1 94 ? -4.589 0.872 -0.986 1.00 90.69 94 ALA A CA 1
ATOM 731 C C . ALA A 1 94 ? -4.922 -0.509 -1.569 1.00 90.69 94 ALA A C 1
ATOM 733 O O . ALA A 1 94 ? -4.108 -1.083 -2.288 1.00 90.69 94 ALA A O 1
ATOM 734 N N . THR A 1 95 ? -6.137 -0.998 -1.323 1.00 91.50 95 THR A N 1
ATOM 735 C CA . THR A 1 95 ? -6.605 -2.328 -1.749 1.00 91.50 95 THR A CA 1
ATOM 736 C C . THR A 1 95 ? -7.390 -2.321 -3.063 1.00 91.50 95 THR A C 1
ATOM 738 O O . THR A 1 95 ? -7.680 -3.371 -3.633 1.00 91.50 95 THR A O 1
ATOM 741 N N . ARG A 1 96 ? -7.714 -1.139 -3.598 1.00 87.19 96 ARG A N 1
ATOM 742 C CA . ARG A 1 96 ? -8.351 -1.010 -4.909 1.00 87.19 96 ARG A CA 1
ATOM 743 C C . ARG A 1 96 ? -7.324 -1.219 -6.017 1.00 87.19 96 ARG A C 1
ATOM 745 O O . ARG A 1 96 ? -6.451 -0.368 -6.239 1.00 87.19 96 ARG A O 1
ATOM 752 N N . ALA A 1 97 ? -7.467 -2.327 -6.742 1.00 76.19 97 ALA A N 1
ATOM 753 C CA . ALA A 1 97 ? -6.834 -2.491 -8.043 1.00 76.19 97 ALA A CA 1
ATOM 754 C C . ALA A 1 97 ? -7.246 -1.304 -8.923 1.00 76.19 97 ALA A C 1
ATOM 756 O O . ALA A 1 97 ? -8.423 -0.948 -8.992 1.00 76.19 97 ALA A O 1
ATOM 757 N N . GLY A 1 98 ? -6.272 -0.611 -9.511 1.00 64.25 98 GLY A N 1
ATOM 758 C CA . GLY A 1 98 ? -6.599 0.510 -10.382 1.00 64.25 98 GLY A CA 1
ATOM 759 C C . GLY A 1 98 ? -7.337 -0.030 -11.598 1.00 64.25 98 GLY A C 1
ATOM 760 O O . GLY A 1 98 ? -6.763 -0.836 -12.310 1.00 64.25 98 GLY A O 1
ATOM 761 N N . VAL A 1 99 ? -8.557 0.440 -11.868 1.00 47.41 99 VAL A N 1
ATOM 762 C CA . VAL A 1 99 ? -9.312 0.127 -13.106 1.00 47.41 99 VAL A CA 1
ATOM 763 C C . VAL A 1 99 ? -8.713 0.830 -14.331 1.00 47.41 99 VAL A C 1
ATOM 765 O O . VAL A 1 99 ? -9.363 1.037 -15.350 1.00 47.41 99 VAL A O 1
ATOM 768 N N . HIS A 1 100 ? -7.479 1.296 -14.200 1.00 48.59 100 HIS A N 1
ATOM 769 C CA . HIS A 1 100 ? -6.825 2.060 -15.224 1.00 48.59 100 HIS A CA 1
ATOM 770 C C . HIS A 1 100 ? -6.096 1.072 -16.120 1.00 48.59 100 HIS A C 1
ATOM 772 O O . HIS A 1 100 ? -5.152 0.417 -15.673 1.00 48.59 100 HIS A O 1
ATOM 778 N N . GLY A 1 101 ? -6.572 0.960 -17.361 1.00 38.09 101 GLY A N 1
ATOM 779 C CA . GLY A 1 101 ? -5.935 0.159 -18.396 1.00 38.09 101 GLY A CA 1
ATOM 780 C C . GLY A 1 101 ? -4.481 0.568 -18.624 1.00 38.09 101 GLY A C 1
ATOM 781 O O . GLY A 1 101 ? -3.964 1.505 -18.003 1.00 38.09 101 GLY A O 1
ATOM 782 N N . ALA A 1 102 ? -3.818 -0.144 -19.537 1.00 38.34 102 ALA A N 1
ATOM 783 C CA . ALA A 1 102 ? -2.408 0.056 -19.839 1.00 38.34 102 ALA A CA 1
ATOM 784 C C . ALA A 1 102 ? -2.037 1.552 -19.950 1.00 38.34 102 ALA A C 1
ATOM 786 O O . ALA A 1 102 ? -1.079 1.984 -19.330 1.00 38.34 102 ALA A O 1
ATOM 787 N N . GLU A 1 103 ? -2.862 2.391 -20.567 1.00 35.81 103 GLU A N 1
ATOM 788 C CA . GLU A 1 103 ? -2.659 3.841 -20.716 1.00 35.81 103 GLU A CA 1
ATOM 789 C C . GLU A 1 103 ? -2.377 4.666 -19.443 1.00 35.81 103 GLU A C 1
ATOM 791 O O . GLU A 1 103 ? -1.904 5.787 -19.539 1.00 35.81 103 GLU A O 1
ATOM 796 N N . PHE A 1 104 ? -2.621 4.178 -18.230 1.00 41.91 104 PHE A N 1
ATOM 797 C CA . PHE A 1 104 ? -2.317 4.953 -17.014 1.00 41.91 104 PHE A CA 1
ATOM 798 C C . PHE A 1 104 ? -0.915 4.687 -16.453 1.00 41.91 104 PHE A C 1
ATOM 800 O O . PHE A 1 104 ? -0.358 5.511 -15.731 1.00 41.91 104 PHE A O 1
ATOM 807 N N . PHE A 1 105 ? -0.328 3.539 -16.798 1.00 39.50 105 PHE A N 1
ATOM 808 C CA . PHE A 1 105 ? 1.070 3.194 -16.499 1.00 39.50 105 PHE A CA 1
ATOM 809 C C . PHE A 1 105 ? 1.955 3.284 -17.758 1.00 39.50 105 PHE A C 1
ATOM 811 O O . PHE A 1 105 ? 3.127 3.636 -17.660 1.00 39.50 105 PHE A O 1
ATOM 818 N N . PHE A 1 106 ? 1.354 3.044 -18.926 1.00 39.66 106 PHE A N 1
ATOM 819 C CA . PHE A 1 106 ? 1.883 3.097 -20.290 1.00 39.66 106 PHE A CA 1
ATOM 820 C C . PHE A 1 106 ? 1.336 4.299 -21.089 1.00 39.66 106 PHE A C 1
ATOM 822 O O . PHE A 1 106 ? 1.411 4.291 -22.318 1.00 39.66 106 PHE A O 1
ATOM 829 N N . GLY A 1 107 ? 0.794 5.327 -20.430 1.00 33.19 107 GLY A N 1
ATOM 830 C CA . GLY A 1 107 ? 0.277 6.539 -21.080 1.00 33.19 107 GLY A CA 1
ATOM 831 C C . GLY A 1 107 ? 1.331 7.255 -21.899 1.00 33.19 107 GLY A C 1
ATOM 832 O O . GLY A 1 107 ? 2.502 7.266 -21.506 1.00 33.19 107 GLY A O 1
ATOM 833 N N . ALA A 1 108 ? 0.895 7.752 -23.057 1.00 34.56 108 ALA A N 1
ATOM 834 C CA . ALA A 1 108 ? 1.695 8.270 -24.160 1.00 34.56 108 ALA A CA 1
ATOM 835 C C . ALA A 1 108 ? 2.907 9.099 -23.719 1.00 34.56 108 ALA A C 1
ATOM 837 O O . ALA A 1 108 ? 2.875 9.817 -22.714 1.00 34.56 108 ALA A O 1
ATOM 838 N N . SER A 1 109 ? 3.980 8.992 -24.505 1.00 35.28 109 SER A N 1
ATOM 839 C CA . SER A 1 109 ? 5.113 9.908 -24.422 1.00 35.28 109 SER A CA 1
ATOM 840 C C . SER A 1 109 ? 4.610 11.357 -24.317 1.00 35.28 109 SER A C 1
ATOM 842 O O . SER A 1 109 ? 3.606 11.695 -24.948 1.00 35.28 109 SER A O 1
ATOM 844 N N . PRO A 1 110 ? 5.305 12.244 -23.579 1.00 44.44 110 PRO A N 1
ATOM 845 C CA . PRO A 1 110 ? 4.943 13.663 -23.497 1.00 44.44 110 PRO A CA 1
ATOM 846 C C . PRO A 1 110 ? 4.801 14.353 -24.868 1.00 44.44 110 PRO A C 1
ATOM 848 O O . PRO A 1 110 ? 4.207 15.426 -24.938 1.00 44.44 110 PRO A O 1
ATOM 851 N N . ASP A 1 111 ? 5.336 13.721 -25.915 1.00 40.78 111 ASP A N 1
ATOM 852 C CA . ASP A 1 111 ? 5.435 14.162 -27.306 1.00 40.78 111 ASP A CA 1
ATOM 853 C C . ASP A 1 111 ? 4.175 13.915 -28.167 1.00 40.78 111 ASP A C 1
ATOM 855 O O . ASP A 1 111 ? 4.121 14.353 -29.304 1.00 40.78 111 ASP A O 1
ATOM 859 N N . GLU A 1 112 ? 3.129 13.253 -27.655 1.00 40.97 112 GLU A N 1
ATOM 860 C CA . GLU A 1 112 ? 1.923 12.938 -28.457 1.00 40.97 112 GLU A CA 1
ATOM 861 C C . GLU A 1 112 ? 0.684 13.780 -28.108 1.00 40.97 112 GLU A C 1
ATOM 863 O O . GLU A 1 112 ? -0.443 13.459 -28.488 1.00 40.97 112 GLU A O 1
ATOM 868 N N . ARG A 1 113 ? 0.872 14.915 -27.422 1.00 39.41 113 ARG A N 1
ATOM 869 C CA . ARG A 1 113 ? -0.151 15.969 -27.391 1.00 39.41 113 ARG A CA 1
ATOM 870 C C . ARG A 1 113 ? -0.071 16.757 -28.694 1.00 39.41 113 ARG A C 1
ATOM 872 O O . ARG A 1 113 ? 0.628 17.764 -28.774 1.00 39.41 113 ARG A O 1
ATOM 879 N N . LEU A 1 114 ? -0.792 16.280 -29.710 1.00 37.84 114 LEU A N 1
ATOM 880 C CA . LEU A 1 114 ? -1.117 17.082 -30.888 1.00 37.84 114 LEU A CA 1
ATOM 881 C C . LEU A 1 114 ? -1.688 18.437 -30.428 1.00 37.84 114 LEU A C 1
ATOM 883 O O . LEU A 1 114 ? -2.513 18.453 -29.509 1.00 37.84 114 LEU A O 1
ATOM 887 N N . PRO A 1 115 ? -1.267 19.562 -31.030 1.00 36.28 115 PRO A N 1
ATOM 888 C CA . PRO A 1 115 ? -1.830 20.859 -30.695 1.00 36.28 115 PRO A CA 1
ATOM 889 C C . PRO A 1 115 ? -3.328 20.853 -31.013 1.00 36.28 115 PRO A C 1
ATOM 891 O O . PRO A 1 115 ? -3.735 20.523 -32.132 1.00 36.28 115 PRO A O 1
ATOM 894 N N . GLU A 1 116 ? -4.150 21.203 -30.022 1.00 42.69 116 GLU A N 1
ATOM 895 C CA . GLU A 1 116 ? -5.514 21.638 -30.303 1.00 42.69 116 GLU A CA 1
ATOM 896 C C . GLU A 1 116 ? -5.443 22.865 -31.222 1.00 42.69 116 GLU A C 1
ATOM 898 O O . GLU A 1 116 ? -4.563 23.716 -31.079 1.00 42.69 116 GLU A O 1
ATOM 903 N N . ARG A 1 117 ? -6.322 22.841 -32.223 1.00 47.38 117 ARG A N 1
ATOM 904 C CA . ARG A 1 117 ? -6.356 23.702 -33.409 1.00 47.38 117 ARG A CA 1
ATOM 905 C C . ARG A 1 117 ? -6.323 25.199 -33.128 1.00 47.38 117 ARG A C 1
ATOM 907 O O . ARG A 1 117 ? -7.000 25.629 -32.171 1.00 47.38 117 ARG A O 1
#